Protein AF-A0A6G3XEL7-F1 (afdb_monomer_lite)

Sequence (125 aa):
ENADLAEREAAEEEPTAVPTPGPELVRDAFATLQATLYDTCTPGAGDCAYFLGRVTRELTELDESMRADGKGPGHFKKPLADMKVLFDKLGDDRSEAHLEKYFSEIVGTRDGINTWMQDHPDDYR

Organism: NCBI:txid2706086

Radius of gyration: 21.53 Å; chains: 1; bounding box: 33×24×85 Å

Secondary structure (DSSP, 8-state):
------SSS--------PPPP-HHHHHHHHHHHHTTTT----TTSTTHHHHHHHHHHHHHHHHHHHHHSTT-TTTSHHHHHHHHHHHHHHTT---HHHHHHTHHHHHHHHHHHHHHHHH-GGGT-

Foldseek 3Di:
DDDDPPVPDDPPPPPPPPPQQALQQLVVLLVQLVVLLPPADDQPDPCHLVSLLSLLVSLVSNLVSCCRHPVHVVLVVPLNVLNVVVCVQQPPDSDSVSSSVCRCSSSVSSVVVNVVCVVPVVSRD

Structure (mmCIF, N/CA/C/O backbone):
data_AF-A0A6G3XEL7-F1
#
_entry.id   AF-A0A6G3XEL7-F1
#
loop_
_atom_site.group_PDB
_atom_site.id
_atom_site.type_symbol
_atom_site.label_atom_id
_atom_site.label_alt_id
_atom_site.label_comp_id
_atom_site.label_asym_id
_a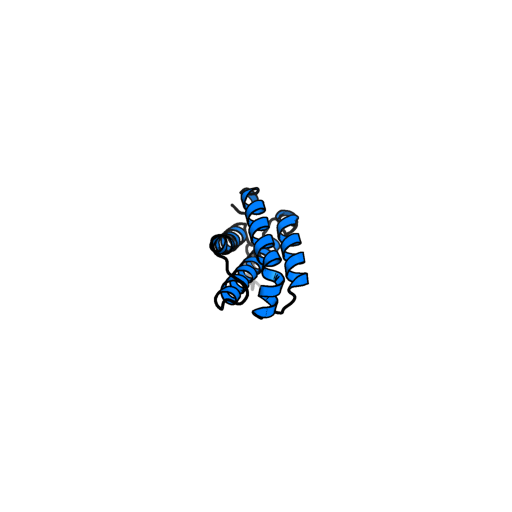tom_site.label_entity_id
_atom_site.label_seq_id
_atom_site.pdbx_PDB_ins_code
_atom_site.Cartn_x
_atom_site.Cartn_y
_atom_site.Cartn_z
_atom_site.occupancy
_atom_site.B_iso_or_equiv
_atom_site.auth_seq_id
_atom_site.auth_comp_id
_atom_site.auth_asym_id
_atom_site.auth_atom_id
_atom_site.pdbx_PDB_model_num
ATOM 1 N N . GLU A 1 1 ? -3.659 -5.102 -70.520 1.00 40.91 1 GLU A N 1
ATOM 2 C CA . GLU A 1 1 ? -2.588 -5.172 -69.513 1.00 40.91 1 GLU A CA 1
ATOM 3 C C . GLU A 1 1 ? -3.182 -4.889 -68.149 1.00 40.91 1 GLU A C 1
ATOM 5 O O . GLU A 1 1 ? -3.828 -3.865 -67.976 1.00 40.91 1 GLU A O 1
ATOM 10 N N . ASN A 1 2 ? -3.055 -5.864 -67.251 1.00 49.75 2 ASN A N 1
ATOM 11 C CA . ASN A 1 2 ? -3.266 -5.713 -65.816 1.00 49.75 2 ASN A CA 1
ATOM 12 C C . ASN A 1 2 ? -1.944 -5.200 -65.233 1.00 49.75 2 ASN A C 1
ATOM 14 O O . ASN A 1 2 ? -1.008 -5.985 -65.112 1.00 49.75 2 ASN A O 1
ATOM 18 N N . ALA A 1 3 ? -1.869 -3.902 -64.967 1.00 40.75 3 ALA A N 1
ATOM 19 C CA . ALA A 1 3 ? -0.784 -3.188 -64.291 1.00 40.75 3 ALA A CA 1
ATOM 20 C C . ALA A 1 3 ? -1.342 -1.770 -64.062 1.00 40.75 3 ALA A C 1
ATOM 22 O O . ALA A 1 3 ? -1.772 -1.135 -65.016 1.00 40.75 3 ALA A O 1
ATOM 23 N N . ASP A 1 4 ? -1.529 -1.216 -62.877 1.00 40.81 4 ASP A N 1
ATOM 24 C CA . ASP A 1 4 ? -0.970 -1.530 -61.580 1.00 40.81 4 ASP A CA 1
ATOM 25 C C . ASP A 1 4 ? -1.987 -1.071 -60.531 1.00 40.81 4 ASP A C 1
ATOM 27 O O . ASP A 1 4 ? -2.141 0.111 -60.231 1.00 40.81 4 ASP A O 1
ATOM 31 N N . LEU A 1 5 ? -2.688 -2.037 -59.944 1.00 45.31 5 LEU A N 1
ATOM 32 C CA . LEU A 1 5 ? -3.284 -1.928 -58.612 1.00 45.31 5 LEU A CA 1
ATOM 33 C C . LEU A 1 5 ? -2.152 -1.973 -57.561 1.00 45.31 5 LEU A C 1
ATOM 35 O O . LEU A 1 5 ? -2.213 -2.756 -56.624 1.00 45.31 5 LEU A O 1
ATOM 39 N N . ALA A 1 6 ? -1.100 -1.171 -57.748 1.00 45.69 6 ALA A N 1
ATOM 40 C CA . ALA A 1 6 ? 0.112 -1.171 -56.924 1.00 45.69 6 ALA A CA 1
ATOM 41 C C . ALA A 1 6 ? 0.331 0.160 -56.181 1.00 45.69 6 ALA A C 1
ATOM 43 O O . ALA A 1 6 ? 1.407 0.410 -55.658 1.00 45.69 6 ALA A O 1
ATOM 44 N N . GLU A 1 7 ? -0.697 1.007 -56.091 1.00 43.03 7 GLU A N 1
ATOM 45 C CA . GLU A 1 7 ? -0.743 2.152 -55.158 1.00 43.03 7 GLU A CA 1
ATOM 46 C C . GLU A 1 7 ? -1.719 1.897 -53.997 1.00 43.03 7 GLU A C 1
ATOM 48 O O . GLU A 1 7 ? -2.246 2.818 -53.375 1.00 43.03 7 GLU A O 1
ATOM 53 N N . ARG A 1 8 ? -2.014 0.623 -53.721 1.00 49.28 8 ARG A N 1
ATOM 54 C CA . ARG A 1 8 ? -2.930 0.196 -52.657 1.00 49.28 8 ARG A CA 1
ATOM 55 C C . ARG A 1 8 ? -2.313 -0.866 -51.763 1.00 49.28 8 ARG A C 1
ATOM 57 O O . ARG A 1 8 ? -2.994 -1.817 -51.429 1.00 49.28 8 ARG A O 1
ATOM 64 N N . GLU A 1 9 ? -1.046 -0.735 -51.406 1.00 49.12 9 GLU A N 1
ATOM 65 C CA . GLU A 1 9 ? -0.428 -1.544 -50.354 1.00 49.12 9 GLU A CA 1
ATOM 66 C C . GLU A 1 9 ? 0.909 -0.898 -49.970 1.00 49.12 9 GLU A C 1
ATOM 68 O O . GLU A 1 9 ? 1.598 -0.365 -50.833 1.00 49.12 9 GLU A O 1
ATOM 73 N N . ALA A 1 10 ? 1.254 -0.930 -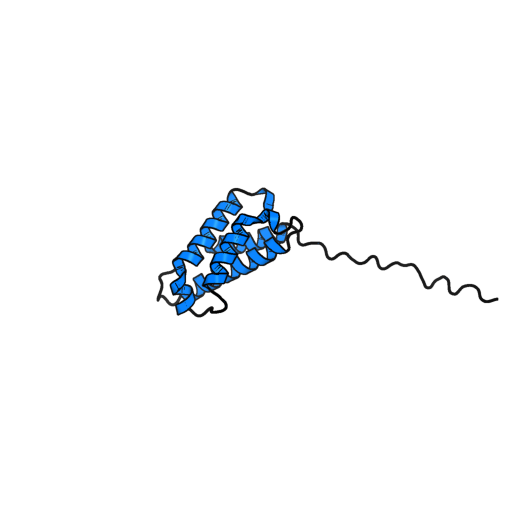48.682 1.00 46.00 10 ALA A N 1
ATOM 74 C CA . ALA A 1 10 ? 2.451 -0.338 -48.068 1.00 46.00 10 ALA A CA 1
ATOM 75 C C . ALA A 1 10 ? 2.409 1.171 -47.733 1.00 46.00 10 ALA A C 1
ATOM 77 O O . ALA A 1 10 ? 3.348 1.920 -47.985 1.00 46.00 10 ALA A O 1
ATOM 78 N N . ALA A 1 11 ? 1.369 1.605 -47.023 1.00 44.09 11 ALA A N 1
ATOM 79 C CA . ALA A 1 11 ? 1.666 2.273 -45.758 1.00 44.09 11 ALA A CA 1
ATOM 80 C C . ALA A 1 11 ? 1.403 1.221 -44.683 1.00 44.09 11 ALA A C 1
ATOM 82 O O . ALA A 1 11 ? 0.256 0.990 -44.309 1.00 44.09 11 ALA A O 1
ATOM 83 N N . GLU A 1 12 ? 2.454 0.491 -44.306 1.00 46.19 12 GLU A N 1
ATOM 84 C CA . GLU A 1 12 ? 2.460 -0.313 -43.089 1.00 46.19 12 GLU A CA 1
ATOM 85 C C . GLU A 1 12 ? 1.965 0.586 -41.955 1.00 46.19 12 GLU A C 1
ATOM 87 O O . GLU A 1 12 ? 2.631 1.544 -41.560 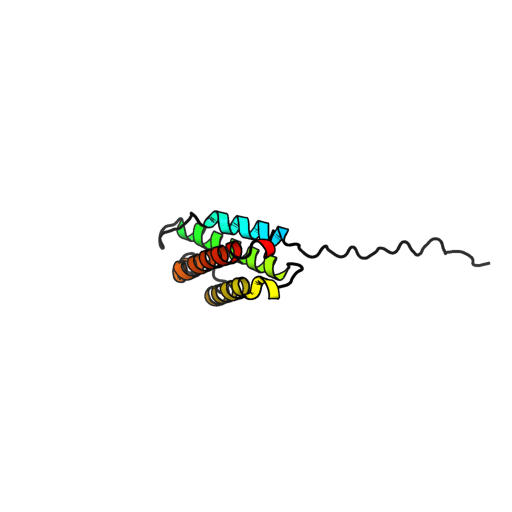1.00 46.19 12 GLU A O 1
ATOM 92 N N . GLU A 1 13 ? 0.760 0.303 -41.461 1.00 48.66 13 GLU A N 1
ATOM 93 C CA . GLU A 1 13 ? 0.423 0.594 -40.079 1.00 48.66 13 GLU A CA 1
ATOM 94 C C . GLU A 1 13 ? 1.465 -0.154 -39.249 1.00 48.66 13 GLU A C 1
ATOM 96 O O . GLU A 1 13 ? 1.321 -1.345 -38.967 1.00 48.66 13 GLU A O 1
ATOM 101 N N . GLU A 1 14 ? 2.564 0.525 -38.912 1.00 50.38 14 GLU A N 1
ATOM 102 C CA . GLU A 1 14 ? 3.389 0.083 -37.802 1.00 50.38 14 GLU A CA 1
ATOM 103 C C . GLU A 1 14 ? 2.426 -0.134 -36.635 1.00 50.38 14 GLU A C 1
ATOM 105 O O . GLU A 1 14 ? 1.645 0.777 -36.323 1.00 50.38 14 GLU A O 1
ATOM 110 N N . PRO A 1 15 ? 2.413 -1.321 -36.003 1.00 48.94 15 PRO A N 1
ATOM 111 C CA . PRO A 1 15 ? 1.622 -1.481 -34.808 1.00 48.94 15 PRO A CA 1
ATOM 112 C C . PRO A 1 15 ? 2.180 -0.441 -33.851 1.00 48.94 15 PRO A C 1
ATOM 114 O O . PRO A 1 15 ? 3.350 -0.512 -33.475 1.00 48.94 15 PRO A O 1
ATOM 117 N N . THR A 1 16 ? 1.374 0.563 -33.503 1.00 47.91 16 THR A N 1
ATOM 118 C CA . THR A 1 16 ? 1.706 1.480 -32.423 1.00 47.91 16 THR A CA 1
ATOM 119 C C . THR A 1 16 ? 1.864 0.596 -31.200 1.00 47.91 16 THR A C 1
ATOM 121 O O . THR A 1 16 ? 0.869 0.192 -30.593 1.00 47.91 16 THR A O 1
ATOM 124 N N . ALA A 1 17 ? 3.100 0.191 -30.908 1.00 56.00 17 ALA A N 1
ATOM 125 C CA . ALA A 1 17 ? 3.428 -0.532 -29.704 1.00 56.00 17 ALA A CA 1
ATOM 126 C C . ALA A 1 17 ? 2.888 0.342 -28.581 1.00 56.00 17 ALA A C 1
ATOM 128 O O . ALA A 1 17 ? 3.308 1.492 -28.435 1.00 56.00 17 ALA A O 1
ATOM 129 N N . VAL A 1 18 ? 1.874 -0.163 -27.875 1.00 59.31 18 VAL A N 1
ATOM 130 C CA . VAL A 1 18 ? 1.334 0.524 -26.707 1.00 59.31 18 VAL A CA 1
ATOM 131 C C . VAL A 1 18 ? 2.550 0.807 -25.832 1.00 59.31 18 VAL A C 1
ATOM 133 O O . VAL A 1 18 ? 3.267 -0.151 -25.522 1.00 59.31 18 VAL A O 1
ATOM 136 N N . PRO A 1 19 ? 2.870 2.078 -25.528 1.00 61.28 19 PRO A N 1
ATOM 137 C CA . PRO A 1 19 ? 4.055 2.374 -24.747 1.00 61.28 19 PRO A CA 1
ATOM 138 C C . PRO A 1 19 ? 3.933 1.593 -23.445 1.00 61.28 19 PRO A C 1
ATOM 140 O O . PRO A 1 19 ? 2.931 1.720 -22.737 1.00 61.28 19 PRO A O 1
ATOM 143 N N . THR A 1 20 ? 4.909 0.726 -23.175 1.00 61.91 20 THR A N 1
ATOM 144 C CA . THR A 1 20 ? 4.937 -0.015 -21.919 1.00 61.91 20 THR A CA 1
ATOM 145 C C . THR A 1 20 ? 4.901 1.008 -20.791 1.00 61.91 20 THR A C 1
ATOM 147 O O . THR A 1 20 ? 5.662 1.981 -20.862 1.00 61.91 20 THR A O 1
ATOM 150 N N . PRO A 1 21 ? 4.025 0.839 -19.787 1.00 74.00 21 PRO A N 1
ATOM 151 C CA . PRO A 1 21 ? 3.974 1.738 -18.651 1.00 74.00 21 PRO A CA 1
ATOM 152 C C . PRO A 1 21 ? 5.372 1.994 -18.094 1.00 74.00 21 PRO A C 1
ATOM 154 O O . PRO A 1 21 ? 6.120 1.064 -17.790 1.00 74.00 21 PRO A O 1
ATOM 157 N N . GLY A 1 22 ? 5.749 3.269 -18.062 1.00 77.38 22 GLY A N 1
ATOM 158 C CA . GLY A 1 22 ? 7.024 3.702 -17.513 1.00 77.38 22 GLY A CA 1
ATOM 159 C C . GLY A 1 22 ? 6.955 3.907 -15.996 1.00 77.38 22 GLY A C 1
ATOM 160 O O . GLY A 1 22 ? 5.862 3.870 -15.418 1.00 77.38 22 GLY A O 1
ATOM 161 N N . PRO A 1 23 ? 8.099 4.247 -15.374 1.00 88.69 23 PRO A N 1
ATOM 162 C CA . PRO A 1 23 ? 8.204 4.479 -13.930 1.00 88.69 23 PRO A CA 1
ATOM 163 C C . PRO A 1 23 ? 7.268 5.586 -13.420 1.00 88.69 23 PRO A C 1
ATOM 165 O O . PRO A 1 23 ? 6.901 5.593 -12.250 1.00 88.69 23 PRO A O 1
ATOM 168 N N . GLU A 1 24 ? 6.822 6.482 -14.304 1.00 91.88 24 GLU A N 1
ATOM 169 C CA . GLU A 1 24 ? 5.854 7.551 -14.035 1.00 91.88 24 GLU A CA 1
ATOM 170 C C . GLU A 1 24 ? 4.556 7.038 -13.384 1.00 91.88 24 GLU A C 1
ATOM 172 O O . GLU A 1 24 ? 4.072 7.655 -12.440 1.00 91.88 24 GLU A O 1
ATOM 177 N N . LEU A 1 25 ? 4.011 5.892 -13.821 1.00 94.06 25 LEU A N 1
ATOM 178 C CA . LEU A 1 25 ? 2.788 5.356 -13.205 1.00 94.06 25 LEU A CA 1
ATOM 179 C C . LEU A 1 25 ? 3.045 4.832 -11.792 1.00 94.06 25 LEU A C 1
ATOM 181 O O . LEU A 1 25 ? 2.225 5.045 -10.902 1.00 94.06 25 LEU A O 1
ATOM 185 N N . VAL A 1 26 ? 4.192 4.182 -11.578 1.00 96.25 26 VAL A N 1
ATOM 186 C CA . VAL A 1 26 ? 4.607 3.730 -10.244 1.00 96.25 26 VAL A CA 1
ATOM 187 C C . VAL A 1 26 ? 4.830 4.935 -9.335 1.00 96.25 26 VAL A C 1
ATOM 189 O O . VAL A 1 26 ? 4.404 4.923 -8.184 1.00 96.25 26 VAL A O 1
ATOM 192 N N . ARG A 1 27 ? 5.450 6.003 -9.851 1.00 96.81 27 ARG A N 1
ATOM 193 C CA . ARG A 1 27 ? 5.653 7.260 -9.127 1.00 96.81 27 ARG A CA 1
ATOM 194 C C . ARG A 1 27 ? 4.337 7.884 -8.694 1.00 96.81 27 ARG A C 1
ATOM 196 O O . ARG A 1 27 ? 4.213 8.281 -7.538 1.00 96.81 27 ARG A O 1
ATOM 203 N N . ASP A 1 28 ? 3.384 7.987 -9.610 1.00 97.56 28 ASP A N 1
ATOM 204 C CA . ASP A 1 28 ? 2.115 8.657 -9.356 1.00 97.56 28 ASP A CA 1
ATOM 205 C C . ASP A 1 28 ? 1.258 7.841 -8.372 1.00 97.56 28 ASP A C 1
ATOM 207 O O . ASP A 1 28 ? 0.767 8.404 -7.392 1.00 97.56 28 ASP A O 1
ATOM 211 N N . ALA A 1 29 ? 1.180 6.513 -8.537 1.00 98.06 29 ALA A N 1
ATOM 212 C CA . ALA A 1 29 ? 0.520 5.618 -7.578 1.00 98.06 29 ALA A CA 1
ATOM 213 C C . ALA A 1 29 ? 1.218 5.619 -6.206 1.00 98.06 29 ALA A C 1
ATOM 215 O O . ALA A 1 29 ? 0.585 5.575 -5.150 1.00 98.06 29 ALA A O 1
ATOM 216 N N . PHE A 1 30 ? 2.549 5.717 -6.187 1.00 98.06 30 PHE A N 1
ATOM 217 C CA . PHE A 1 30 ? 3.272 5.847 -4.932 1.00 98.06 30 PHE A CA 1
ATOM 218 C C . PHE A 1 30 ? 2.958 7.183 -4.249 1.00 98.06 30 PHE A C 1
ATOM 220 O O . PHE A 1 30 ? 2.722 7.207 -3.042 1.00 98.06 30 PHE A O 1
ATOM 227 N N . ALA A 1 31 ? 2.878 8.287 -4.994 1.00 98.06 31 ALA A N 1
ATOM 228 C CA . ALA A 1 31 ? 2.547 9.598 -4.442 1.00 98.06 31 ALA A CA 1
ATOM 229 C C . ALA A 1 31 ? 1.158 9.625 -3.776 1.00 98.06 31 ALA A C 1
ATOM 231 O O . ALA A 1 31 ? 0.997 10.233 -2.712 1.00 98.06 31 ALA A O 1
ATOM 232 N N . THR A 1 32 ? 0.159 8.942 -4.344 1.00 98.06 32 THR A N 1
ATOM 233 C CA . THR A 1 32 ? -1.176 8.853 -3.732 1.00 98.06 32 THR A CA 1
ATOM 234 C C . THR A 1 32 ? -1.178 7.984 -2.473 1.00 98.06 32 THR A C 1
ATOM 236 O O . THR A 1 32 ? -1.806 8.371 -1.482 1.00 98.06 32 THR A O 1
ATOM 239 N N . LEU A 1 33 ? -0.397 6.893 -2.436 1.00 98.50 33 LEU A N 1
ATOM 240 C CA . LEU A 1 33 ? -0.154 6.123 -1.209 1.00 98.50 33 LEU A CA 1
ATOM 241 C C . LEU A 1 33 ? 0.499 6.997 -0.129 1.00 98.50 33 LEU A C 1
ATOM 243 O O . LEU A 1 33 ? 0.059 6.996 1.025 1.00 98.50 33 LEU A O 1
ATOM 247 N N . GLN A 1 34 ? 1.509 7.792 -0.495 1.00 98.12 34 GLN A N 1
ATOM 248 C CA . GLN A 1 34 ? 2.193 8.696 0.433 1.00 98.12 34 GLN A CA 1
ATOM 249 C C . GLN A 1 34 ? 1.257 9.752 1.028 1.00 98.12 34 GLN A C 1
ATOM 251 O O . GLN A 1 34 ? 1.396 10.108 2.200 1.00 98.12 34 GLN A O 1
ATOM 256 N N . ALA A 1 35 ? 0.251 10.192 0.270 1.00 98.12 35 ALA A N 1
ATOM 257 C CA . ALA A 1 35 ? -0.775 11.118 0.741 1.00 98.12 35 ALA A CA 1
ATOM 258 C C . ALA A 1 35 ? -1.681 10.544 1.849 1.00 98.12 35 ALA A C 1
ATOM 260 O O . ALA A 1 35 ? -2.577 11.247 2.314 1.00 98.12 35 ALA A O 1
ATOM 261 N N . THR A 1 36 ? -1.475 9.288 2.261 1.00 97.69 36 THR A N 1
ATOM 262 C CA . THR A 1 36 ? -2.156 8.661 3.403 1.00 97.69 36 THR A CA 1
ATOM 263 C C . THR A 1 36 ? -1.257 8.494 4.634 1.00 97.69 36 THR A C 1
ATOM 265 O O . THR A 1 36 ? -1.760 8.130 5.689 1.00 97.69 36 THR A O 1
ATOM 268 N N . LEU A 1 37 ? 0.061 8.738 4.546 1.00 95.44 37 LEU A N 1
ATOM 269 C CA . LEU A 1 37 ? 1.025 8.385 5.608 1.00 95.44 37 LEU A CA 1
ATOM 270 C C . LEU A 1 37 ? 0.828 9.152 6.917 1.00 95.44 37 LEU A C 1
ATOM 272 O O . LEU A 1 37 ? 1.114 8.622 7.988 1.00 95.44 37 LEU A O 1
ATOM 276 N N . TYR A 1 38 ? 0.350 10.392 6.830 1.00 92.06 38 TYR A N 1
ATOM 277 C CA . TYR A 1 38 ? 0.065 11.224 8.002 1.00 92.06 38 TYR A CA 1
ATOM 278 C C . TYR A 1 38 ? -1.347 11.015 8.554 1.00 92.06 38 TYR A C 1
ATOM 280 O O . TYR A 1 38 ? -1.671 11.555 9.612 1.00 92.06 38 TYR A O 1
ATOM 288 N N . ASP A 1 39 ? -2.155 10.211 7.865 1.00 92.62 39 ASP A N 1
ATOM 289 C CA . ASP A 1 39 ? -3.490 9.838 8.296 1.00 92.62 39 ASP A CA 1
ATOM 290 C C . ASP A 1 39 ? -3.439 8.510 9.072 1.00 92.62 39 ASP A C 1
ATOM 292 O O . ASP A 1 39 ? -2.617 7.617 8.820 1.00 92.62 39 ASP A O 1
ATOM 296 N N . THR A 1 40 ? -4.353 8.385 10.030 1.00 92.94 40 THR A N 1
ATOM 297 C CA . THR A 1 40 ? -4.644 7.162 10.784 1.00 92.94 40 THR A CA 1
ATOM 298 C C . THR A 1 40 ? -6.087 7.218 11.280 1.00 92.94 40 THR A C 1
ATOM 300 O O . THR A 1 40 ? -6.753 8.244 11.146 1.00 92.94 40 THR A O 1
ATOM 303 N N . CYS A 1 41 ? -6.570 6.139 11.884 1.00 94.12 41 CYS A N 1
ATOM 304 C CA . CYS A 1 41 ? -7.879 6.093 12.521 1.00 94.12 41 CYS A CA 1
ATOM 305 C C . CYS A 1 41 ? -7.868 5.199 13.761 1.00 94.12 41 CYS A C 1
ATOM 307 O O . CYS A 1 41 ? -6.924 4.445 14.000 1.00 94.12 41 CYS A O 1
ATOM 309 N N . THR A 1 42 ? -8.934 5.290 14.558 1.00 92.00 42 THR A N 1
ATOM 310 C CA . THR A 1 42 ? -9.202 4.347 15.652 1.00 92.00 42 THR A CA 1
ATOM 311 C C . THR A 1 42 ? -10.279 3.363 15.194 1.00 92.00 42 THR A C 1
ATOM 313 O O . THR A 1 42 ? -11.352 3.831 14.817 1.00 92.00 42 THR A O 1
ATOM 316 N N . PRO A 1 43 ? -10.050 2.036 15.236 1.00 89.19 43 PRO A N 1
ATOM 317 C CA . PRO A 1 43 ? -11.087 1.056 14.912 1.00 89.19 43 PRO A CA 1
ATOM 318 C C . PRO A 1 43 ? -12.383 1.280 15.706 1.00 89.19 43 PRO A C 1
ATOM 320 O O . PRO A 1 43 ? -12.341 1.551 16.910 1.00 89.19 43 PRO A O 1
ATOM 323 N N . GLY A 1 44 ? -13.525 1.172 15.033 1.00 86.25 44 GLY A N 1
ATOM 324 C CA . GLY A 1 44 ? -14.858 1.481 15.545 1.00 86.25 44 GLY A CA 1
ATOM 325 C C . GLY A 1 44 ? -15.257 2.956 15.424 1.00 86.25 44 GLY A C 1
ATOM 326 O O . GLY A 1 44 ? -16.377 3.312 15.800 1.00 86.25 44 GLY A O 1
ATOM 327 N N . ALA A 1 45 ? -14.372 3.828 14.929 1.00 87.88 45 ALA A N 1
ATOM 328 C CA . ALA A 1 45 ? -14.715 5.196 14.556 1.00 87.88 45 ALA A CA 1
ATOM 329 C C . ALA A 1 45 ? -15.146 5.250 13.082 1.00 87.88 45 ALA A C 1
ATOM 331 O O . ALA A 1 45 ? -14.515 4.649 12.218 1.00 87.88 45 ALA A O 1
ATOM 332 N N . GLY A 1 46 ? -16.203 6.007 12.773 1.00 79.06 46 GLY A N 1
ATOM 333 C CA . GLY A 1 46 ? -16.793 6.017 11.425 1.00 79.06 46 GLY A CA 1
ATOM 334 C C . GLY A 1 46 ? -15.886 6.559 10.308 1.00 79.06 46 GLY A C 1
ATOM 335 O O . GLY A 1 46 ? -16.167 6.347 9.133 1.00 79.06 46 GLY A O 1
ATOM 336 N N . ASP A 1 47 ? -14.795 7.249 10.642 1.00 88.56 47 ASP A N 1
ATOM 337 C CA . ASP A 1 47 ? -13.762 7.683 9.694 1.00 88.56 47 ASP A CA 1
ATOM 338 C C . ASP A 1 47 ? -12.748 6.574 9.361 1.00 88.56 47 ASP A C 1
ATOM 340 O O . ASP A 1 47 ? -12.028 6.665 8.361 1.00 88.56 47 ASP A O 1
ATOM 344 N N . CYS A 1 48 ? -12.717 5.496 10.148 1.00 91.69 48 CYS A N 1
ATOM 345 C CA . CYS A 1 48 ? -11.726 4.439 10.015 1.00 91.69 48 CYS A CA 1
ATOM 346 C C . CYS A 1 48 ? -11.954 3.570 8.780 1.00 91.69 48 CYS A C 1
ATOM 348 O O . CYS A 1 48 ? -11.005 3.269 8.052 1.00 91.69 48 CYS A O 1
ATOM 350 N N . ALA A 1 49 ? -13.218 3.278 8.460 1.00 87.69 49 ALA A N 1
ATOM 351 C CA . ALA A 1 49 ? -13.596 2.614 7.215 1.00 87.69 49 ALA A CA 1
ATOM 352 C C . ALA A 1 49 ? -13.081 3.369 5.979 1.00 87.69 49 ALA A C 1
ATOM 354 O O . ALA A 1 49 ? -12.524 2.767 5.059 1.00 87.69 49 ALA A O 1
ATOM 355 N N . TYR A 1 50 ? -13.238 4.698 5.970 1.00 91.50 50 TYR A N 1
ATOM 356 C CA . TYR A 1 50 ? -12.797 5.543 4.861 1.00 91.50 50 TYR A CA 1
ATOM 357 C C . TYR A 1 50 ? -11.275 5.519 4.712 1.00 91.50 50 TYR A C 1
ATOM 359 O O . TYR A 1 50 ? -10.765 5.291 3.614 1.00 91.50 50 TYR A O 1
ATOM 367 N N . PHE A 1 51 ? -10.547 5.709 5.814 1.00 96.94 51 PHE A N 1
ATOM 368 C CA . PHE A 1 51 ? -9.088 5.676 5.804 1.00 96.94 51 PHE A CA 1
ATOM 369 C C . PHE A 1 51 ? -8.548 4.317 5.330 1.00 96.94 51 PHE A C 1
ATOM 371 O O . PHE A 1 51 ? -7.747 4.270 4.396 1.00 96.94 51 PHE A O 1
ATOM 378 N N . LEU A 1 52 ? -9.014 3.207 5.910 1.00 97.75 52 LEU A N 1
ATOM 379 C CA . LEU A 1 52 ? -8.536 1.865 5.557 1.00 97.75 52 LEU A CA 1
ATOM 380 C C . LEU A 1 52 ? -8.913 1.462 4.130 1.00 97.75 52 LEU A C 1
ATOM 382 O O . LEU A 1 52 ? -8.115 0.831 3.431 1.00 97.75 52 LEU A O 1
ATOM 386 N N . GLY A 1 53 ? -10.104 1.857 3.674 1.00 96.00 53 GLY A N 1
ATOM 387 C CA . GLY A 1 53 ? -10.525 1.677 2.289 1.00 96.00 53 GLY A CA 1
ATOM 388 C C . GLY A 1 53 ? -9.629 2.447 1.320 1.00 96.00 53 GLY A C 1
ATOM 389 O O . GLY A 1 53 ? -9.192 1.888 0.314 1.00 96.00 53 GLY A O 1
ATOM 390 N N . ARG A 1 54 ? -9.282 3.699 1.654 1.00 97.56 54 ARG A N 1
ATOM 391 C CA . ARG A 1 54 ? -8.352 4.512 0.862 1.00 97.56 54 ARG A CA 1
ATOM 392 C C . ARG A 1 54 ? -6.972 3.865 0.790 1.00 97.56 54 ARG A C 1
ATOM 394 O O . ARG A 1 54 ? -6.505 3.634 -0.315 1.00 97.56 54 ARG A O 1
ATOM 401 N N . VAL A 1 55 ? -6.356 3.508 1.922 1.00 98.44 55 VAL A N 1
ATOM 402 C CA . VAL A 1 55 ? -5.021 2.872 1.938 1.00 98.44 55 VAL A CA 1
ATOM 403 C C . VAL A 1 55 ? -5.008 1.590 1.105 1.00 98.44 55 VAL A C 1
ATOM 405 O O . VAL A 1 55 ? -4.101 1.388 0.304 1.00 98.44 55 VAL A O 1
ATOM 408 N N . THR A 1 56 ? -6.031 0.745 1.249 1.00 98.00 56 THR A N 1
ATOM 409 C CA . THR A 1 56 ? -6.122 -0.511 0.492 1.00 98.00 56 THR A CA 1
ATOM 410 C C . THR A 1 56 ? -6.231 -0.258 -1.014 1.00 98.00 56 THR A C 1
ATOM 412 O O . THR A 1 56 ? -5.588 -0.960 -1.786 1.00 98.00 56 THR A O 1
ATOM 415 N N . ARG A 1 57 ? -6.992 0.761 -1.440 1.00 98.12 57 ARG A N 1
ATOM 416 C CA . ARG A 1 57 ? -7.080 1.165 -2.851 1.00 98.12 57 ARG A CA 1
ATOM 417 C C . ARG A 1 57 ? -5.737 1.652 -3.395 1.00 98.12 57 ARG A C 1
ATOM 419 O O . ARG A 1 57 ? -5.330 1.186 -4.451 1.00 98.12 57 ARG A O 1
ATOM 426 N N . GLU A 1 58 ? -5.043 2.536 -2.676 1.00 98.69 58 GLU A N 1
ATOM 427 C CA . GLU A 1 58 ? -3.733 3.037 -3.125 1.00 98.69 58 GLU A CA 1
ATOM 428 C C . GLU A 1 58 ? -2.696 1.904 -3.227 1.00 98.69 58 GLU A C 1
ATOM 430 O O . GLU A 1 58 ? -1.886 1.879 -4.148 1.00 98.69 58 GLU A O 1
ATOM 435 N N . LEU A 1 59 ? -2.735 0.931 -2.307 1.00 98.75 59 LEU A N 1
ATOM 436 C CA . LEU A 1 59 ? -1.892 -0.265 -2.390 1.00 98.75 59 LEU A CA 1
ATOM 437 C C . LEU A 1 59 ? -2.223 -1.109 -3.629 1.00 98.75 59 LEU A C 1
ATOM 439 O O . LEU A 1 59 ? -1.309 -1.615 -4.271 1.00 98.75 59 LEU A O 1
ATOM 443 N N . THR A 1 60 ? -3.500 -1.253 -3.991 1.00 98.50 60 THR A N 1
ATOM 444 C CA . THR A 1 60 ? -3.890 -1.959 -5.222 1.00 98.50 60 THR A CA 1
ATOM 445 C C . THR A 1 60 ? -3.360 -1.244 -6.465 1.00 98.50 60 THR A C 1
ATOM 447 O O . THR A 1 60 ? -2.734 -1.880 -7.308 1.00 98.50 60 THR A O 1
ATOM 450 N N . GLU A 1 61 ? -3.547 0.075 -6.562 1.00 98.25 61 GLU A N 1
ATOM 451 C CA . GLU A 1 61 ? -3.066 0.879 -7.699 1.00 98.25 61 GLU A CA 1
ATOM 452 C C . GLU A 1 61 ? -1.526 0.828 -7.814 1.00 98.25 61 GLU A C 1
ATOM 454 O O . GLU A 1 61 ? -0.960 0.756 -8.912 1.00 98.25 61 GLU A O 1
ATOM 459 N N . LEU A 1 62 ? -0.823 0.780 -6.677 1.00 98.50 62 LEU A N 1
ATOM 460 C CA . LEU A 1 62 ? 0.625 0.597 -6.650 1.00 98.50 62 LEU A CA 1
ATOM 461 C C . LEU A 1 62 ? 1.058 -0.814 -7.089 1.00 98.50 62 LEU A C 1
ATOM 463 O O . LEU A 1 62 ? 1.998 -0.939 -7.870 1.00 98.50 62 LEU A O 1
ATOM 467 N N . ASP A 1 63 ? 0.386 -1.877 -6.633 1.00 98.44 63 ASP A N 1
ATOM 468 C CA . ASP A 1 63 ? 0.664 -3.255 -7.075 1.00 98.44 63 ASP A CA 1
ATOM 469 C C . ASP A 1 63 ? 0.487 -3.404 -8.593 1.00 98.44 63 ASP A C 1
ATOM 471 O O . ASP A 1 63 ? 1.364 -3.942 -9.275 1.00 98.44 63 ASP A O 1
ATOM 475 N N . GLU A 1 64 ? -0.609 -2.868 -9.132 1.00 97.25 64 GLU A N 1
ATOM 476 C CA . GLU A 1 64 ? -0.914 -2.906 -10.562 1.00 97.25 64 GLU A CA 1
ATOM 477 C C . GLU A 1 64 ? 0.132 -2.148 -11.389 1.00 97.25 64 GLU A C 1
ATOM 479 O O . GLU A 1 64 ? 0.665 -2.698 -12.359 1.00 97.25 64 GLU A O 1
ATOM 484 N N . SER A 1 65 ? 0.488 -0.924 -10.984 1.00 96.81 65 SER A N 1
ATOM 485 C CA . SER A 1 65 ? 1.509 -0.129 -11.681 1.00 96.81 65 SER A CA 1
ATOM 486 C C . SER A 1 65 ? 2.888 -0.795 -11.649 1.00 96.81 65 SER A C 1
ATOM 488 O O . SER A 1 65 ? 3.542 -0.888 -12.687 1.00 96.81 65 SER A O 1
ATOM 490 N N . MET A 1 66 ? 3.310 -1.348 -10.507 1.00 96.44 66 MET A N 1
ATOM 491 C CA . MET A 1 66 ? 4.586 -2.064 -10.372 1.00 96.44 66 MET A CA 1
ATOM 492 C C . MET A 1 66 ? 4.664 -3.327 -11.239 1.00 96.44 66 MET A C 1
ATOM 494 O O . MET A 1 66 ? 5.735 -3.680 -11.735 1.00 96.44 66 MET A O 1
ATOM 4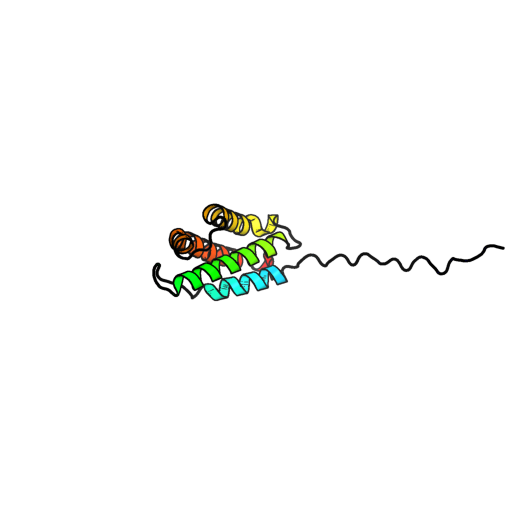98 N N . ARG A 1 67 ? 3.550 -4.046 -11.420 1.00 95.69 67 ARG A N 1
ATOM 499 C CA . ARG A 1 67 ? 3.502 -5.222 -12.309 1.00 95.69 67 ARG A CA 1
ATOM 500 C C . ARG A 1 67 ? 3.540 -4.839 -13.781 1.00 95.69 67 ARG A C 1
ATOM 502 O O . ARG A 1 67 ? 4.071 -5.613 -14.577 1.00 95.69 67 ARG A O 1
ATOM 509 N N . ALA A 1 68 ? 2.944 -3.700 -14.122 1.00 94.19 68 ALA A N 1
ATOM 510 C CA . ALA A 1 68 ? 2.842 -3.204 -15.487 1.00 94.19 68 ALA A CA 1
ATOM 511 C C . ALA A 1 68 ? 4.086 -2.426 -15.951 1.00 94.19 68 ALA A C 1
ATOM 513 O O . ALA A 1 68 ? 4.253 -2.229 -17.154 1.00 94.19 68 ALA A O 1
ATOM 514 N N . ASP A 1 69 ? 4.946 -2.001 -15.021 1.00 93.81 69 ASP A N 1
ATOM 515 C CA . ASP A 1 69 ? 6.183 -1.280 -15.312 1.00 93.81 69 ASP A CA 1
ATOM 516 C C . ASP A 1 69 ? 7.104 -2.049 -16.275 1.00 93.81 69 ASP A C 1
ATOM 518 O O . ASP A 1 69 ? 7.269 -3.271 -16.186 1.00 93.81 69 ASP A O 1
ATOM 522 N N . GLY A 1 70 ? 7.758 -1.320 -17.181 1.00 90.00 70 GLY A N 1
ATOM 523 C CA . GLY A 1 70 ? 8.634 -1.891 -18.205 1.00 90.00 70 GLY A CA 1
ATOM 524 C C . GLY A 1 70 ? 9.867 -2.644 -17.691 1.00 90.00 70 GLY A C 1
ATOM 525 O O . GLY A 1 70 ? 10.405 -3.478 -18.421 1.00 90.00 70 GLY A O 1
ATOM 526 N N . LYS A 1 71 ? 10.312 -2.416 -16.447 1.00 87.88 71 LYS A N 1
ATOM 527 C CA . LYS A 1 71 ? 11.376 -3.209 -15.798 1.00 87.88 71 LYS A CA 1
ATOM 528 C C . LYS A 1 71 ? 10.847 -4.545 -15.251 1.00 87.88 71 LYS A C 1
ATOM 530 O O . LYS A 1 71 ? 11.629 -5.455 -14.959 1.00 87.88 71 LYS A O 1
ATOM 535 N N . GLY A 1 72 ? 9.525 -4.677 -15.148 1.00 85.81 72 GLY A N 1
ATOM 536 C CA . GLY A 1 72 ? 8.802 -5.874 -14.744 1.00 85.81 72 GLY A CA 1
ATOM 537 C C . GLY A 1 72 ? 8.766 -6.123 -13.229 1.00 85.81 72 GLY A C 1
ATOM 538 O O . GLY A 1 72 ? 9.518 -5.532 -12.450 1.00 85.81 72 GLY A O 1
ATOM 539 N N . PRO A 1 73 ? 7.953 -7.098 -12.777 1.00 89.38 73 PRO A N 1
ATOM 540 C CA . PRO A 1 73 ? 7.705 -7.355 -11.353 1.00 89.38 73 PRO A CA 1
ATOM 541 C C . PRO A 1 73 ? 8.942 -7.849 -10.584 1.00 89.38 73 PRO A C 1
ATOM 543 O O . PRO A 1 73 ? 8.975 -7.833 -9.355 1.00 89.38 73 PRO A O 1
ATOM 546 N N . GLY A 1 74 ? 9.983 -8.299 -11.292 1.00 91.62 74 GLY A N 1
ATOM 547 C CA . GLY A 1 74 ? 11.260 -8.676 -10.688 1.00 91.62 74 GLY A CA 1
ATOM 548 C C . GLY A 1 74 ? 12.020 -7.497 -10.070 1.00 91.62 74 GLY A C 1
ATOM 549 O O . GLY A 1 74 ? 12.883 -7.732 -9.223 1.00 91.62 74 GLY A O 1
ATOM 550 N N . HIS A 1 75 ? 11.694 -6.267 -10.472 1.00 93.00 75 HIS A N 1
ATOM 551 C CA . HIS A 1 75 ? 12.252 -5.042 -9.914 1.00 93.00 75 HIS A CA 1
ATOM 552 C C . HIS A 1 75 ? 11.652 -4.740 -8.531 1.00 93.00 75 HIS A C 1
ATOM 554 O O . HIS A 1 75 ? 12.379 -4.565 -7.560 1.00 93.00 75 HIS A O 1
ATOM 560 N N . PHE A 1 76 ? 10.329 -4.857 -8.400 1.00 96.12 76 PHE A N 1
ATOM 561 C CA . PHE A 1 76 ? 9.573 -4.546 -7.180 1.00 96.12 76 PHE A CA 1
ATOM 562 C C . PHE A 1 76 ? 9.280 -5.775 -6.303 1.00 96.12 76 PHE A C 1
ATOM 564 O O . PHE A 1 76 ? 8.221 -5.877 -5.681 1.00 96.12 76 PHE A O 1
ATOM 571 N N . LYS A 1 77 ? 10.203 -6.745 -6.240 1.00 96.50 77 LYS A N 1
ATOM 572 C CA . LYS A 1 77 ? 9.962 -8.054 -5.592 1.00 96.50 77 LYS A CA 1
ATOM 573 C C . LYS A 1 77 ? 9.415 -7.950 -4.173 1.00 96.50 77 LYS A C 1
ATOM 575 O O . LYS A 1 77 ? 8.499 -8.692 -3.831 1.00 96.50 77 LYS A O 1
ATOM 580 N N . LYS A 1 78 ? 10.000 -7.080 -3.342 1.00 97.25 78 LYS A N 1
ATOM 581 C CA . LYS A 1 78 ? 9.594 -6.952 -1.940 1.00 97.25 78 LYS A CA 1
ATOM 582 C C . LYS A 1 78 ? 8.223 -6.268 -1.807 1.00 97.25 78 LYS A C 1
ATOM 584 O O . LYS A 1 78 ? 7.353 -6.909 -1.225 1.00 97.25 78 LYS A O 1
ATOM 589 N N . PRO A 1 79 ? 7.977 -5.064 -2.370 1.00 98.19 79 PRO A N 1
ATOM 590 C CA . PRO A 1 79 ? 6.646 -4.454 -2.323 1.00 98.19 79 PRO A CA 1
ATOM 591 C C . PRO A 1 79 ? 5.532 -5.375 -2.830 1.00 98.19 79 PRO A C 1
ATOM 593 O O . PRO A 1 79 ? 4.529 -5.558 -2.146 1.00 98.19 79 PRO A O 1
ATOM 596 N N . LEU A 1 80 ? 5.734 -6.029 -3.979 1.00 98.56 80 LEU A N 1
ATOM 597 C CA . LEU A 1 80 ? 4.742 -6.938 -4.561 1.00 98.56 80 LEU A CA 1
ATOM 598 C C . LEU A 1 80 ? 4.485 -8.172 -3.686 1.00 98.56 80 LEU A C 1
ATOM 600 O O . LEU A 1 80 ? 3.361 -8.672 -3.637 1.00 98.56 80 LEU A O 1
ATOM 604 N N . ALA A 1 81 ? 5.508 -8.689 -3.001 1.00 98.62 81 ALA A N 1
ATOM 605 C CA . ALA A 1 81 ? 5.338 -9.800 -2.069 1.00 98.62 81 ALA A CA 1
ATOM 606 C C . ALA A 1 81 ? 4.561 -9.374 -0.812 1.00 98.62 81 ALA A C 1
ATOM 608 O O . ALA A 1 81 ? 3.653 -10.092 -0.393 1.00 98.62 81 ALA A O 1
ATOM 609 N N . ASP A 1 82 ? 4.873 -8.205 -0.248 1.00 98.75 82 ASP A N 1
ATOM 610 C CA . ASP A 1 82 ? 4.198 -7.678 0.942 1.00 98.75 82 ASP A CA 1
ATOM 611 C C . ASP A 1 82 ? 2.715 -7.370 0.654 1.00 98.75 82 ASP A C 1
ATOM 613 O O . ASP A 1 82 ? 1.838 -7.760 1.431 1.00 98.75 82 ASP A O 1
ATOM 617 N N . MET A 1 83 ? 2.414 -6.754 -0.499 1.00 98.75 83 MET A N 1
ATOM 618 C CA . MET A 1 83 ? 1.034 -6.510 -0.944 1.00 98.75 83 MET A CA 1
ATOM 619 C C . MET A 1 83 ? 0.287 -7.810 -1.210 1.00 98.75 83 MET A C 1
ATOM 621 O O . MET A 1 83 ? -0.854 -7.950 -0.779 1.00 98.75 83 MET A O 1
ATOM 625 N N . LYS A 1 84 ? 0.934 -8.810 -1.821 1.00 98.56 84 LYS A N 1
ATOM 626 C CA . LYS A 1 84 ? 0.314 -10.126 -2.005 1.00 98.56 84 LYS A CA 1
ATOM 627 C C . LYS A 1 84 ? -0.086 -10.755 -0.666 1.00 98.56 84 LYS A C 1
ATOM 629 O O . LYS A 1 84 ? -1.205 -11.243 -0.542 1.00 98.56 84 LYS A O 1
ATOM 634 N N . VAL A 1 85 ? 0.798 -10.745 0.334 1.00 98.62 85 VAL A N 1
ATOM 635 C CA . VAL A 1 85 ? 0.491 -11.297 1.667 1.00 98.62 85 VAL A CA 1
ATOM 636 C C . VAL A 1 85 ? -0.689 -10.565 2.309 1.00 98.62 85 VAL A C 1
ATOM 638 O O . VAL A 1 85 ? -1.545 -11.208 2.918 1.00 98.62 85 VAL A O 1
ATOM 641 N N . LEU A 1 86 ? -0.756 -9.238 2.167 1.00 98.62 86 LEU A N 1
ATOM 642 C CA . LEU A 1 86 ? -1.898 -8.457 2.636 1.00 98.62 86 LEU A CA 1
ATOM 643 C C . LEU A 1 86 ? -3.187 -8.849 1.896 1.00 98.62 86 LEU A C 1
ATOM 645 O O . LEU A 1 86 ? -4.183 -9.171 2.539 1.00 98.62 86 LEU A O 1
ATOM 649 N N . PHE A 1 87 ? -3.178 -8.859 0.564 1.00 98.56 87 PHE A N 1
ATOM 650 C CA . PHE A 1 87 ? -4.370 -9.143 -0.238 1.00 98.56 87 PHE A CA 1
ATOM 651 C C . PHE A 1 87 ? -4.864 -10.584 -0.084 1.00 98.56 87 PHE A C 1
ATOM 653 O O . PHE A 1 87 ? -6.072 -10.795 -0.039 1.00 98.56 87 PHE A O 1
ATOM 660 N N . ASP A 1 88 ? -3.975 -11.559 0.123 1.00 98.38 88 ASP A N 1
ATOM 661 C CA . ASP A 1 88 ? -4.361 -12.937 0.457 1.00 98.38 88 ASP A CA 1
ATOM 662 C C . ASP A 1 88 ? -5.124 -13.010 1.798 1.00 98.38 88 ASP A C 1
ATOM 664 O O . ASP A 1 88 ? -6.030 -13.829 1.955 1.00 98.38 88 ASP A O 1
ATOM 668 N N . LYS A 1 89 ? -4.778 -12.156 2.775 1.00 97.38 89 LYS A N 1
ATOM 669 C CA . LYS A 1 89 ? -5.493 -12.067 4.061 1.00 97.38 89 LYS A CA 1
ATOM 670 C C . LYS A 1 89 ? -6.833 -11.348 3.932 1.00 97.38 89 LYS A C 1
ATOM 672 O O . LYS A 1 89 ? -7.802 -11.758 4.569 1.00 97.38 89 LYS A O 1
ATOM 677 N N . LEU A 1 90 ? -6.871 -10.263 3.157 1.00 97.00 90 LEU A N 1
ATOM 678 C CA . LEU A 1 90 ? -8.075 -9.454 2.982 1.00 97.00 90 LEU A CA 1
ATOM 679 C C . LEU A 1 90 ? -9.109 -10.145 2.083 1.00 97.00 90 LEU A C 1
ATOM 681 O O . LEU A 1 90 ? -10.306 -9.979 2.307 1.00 97.00 90 LEU A O 1
ATOM 685 N N . GLY A 1 91 ? -8.678 -10.908 1.078 1.00 96.31 91 GLY A N 1
ATOM 686 C CA . GLY A 1 91 ? -9.566 -11.412 0.030 1.00 96.31 91 GLY A CA 1
ATOM 687 C C . GLY A 1 91 ? -10.280 -10.262 -0.687 1.00 96.31 91 GLY A C 1
ATOM 688 O O . GLY A 1 91 ? -9.694 -9.197 -0.892 1.00 96.31 91 GLY A O 1
ATOM 689 N N . ASP A 1 92 ? -11.561 -10.447 -1.005 1.00 95.06 92 ASP A N 1
ATOM 690 C CA . ASP A 1 92 ? -12.396 -9.446 -1.693 1.00 95.06 92 ASP A CA 1
ATOM 691 C C . ASP A 1 92 ? -13.295 -8.636 -0.744 1.00 95.06 92 ASP A C 1
ATOM 693 O O . ASP A 1 92 ? -13.960 -7.691 -1.167 1.00 95.06 92 ASP A O 1
ATOM 697 N N . ASP A 1 93 ? -13.324 -8.976 0.548 1.00 94.44 93 ASP A N 1
ATOM 698 C CA . ASP A 1 93 ? -14.147 -8.265 1.527 1.00 94.44 93 ASP A CA 1
ATOM 699 C C . ASP A 1 93 ? -13.539 -6.884 1.823 1.00 94.44 93 ASP A C 1
ATOM 701 O O . ASP A 1 93 ? -12.362 -6.743 2.168 1.00 94.44 93 ASP A O 1
ATOM 705 N N . ARG A 1 94 ? -14.340 -5.840 1.617 1.00 91.62 94 ARG A N 1
ATOM 706 C CA . ARG A 1 94 ? -13.986 -4.433 1.864 1.00 91.62 94 ARG A CA 1
ATOM 707 C C . ARG A 1 94 ? -14.940 -3.775 2.860 1.00 91.62 94 ARG A C 1
ATOM 709 O O . ARG A 1 94 ? -15.015 -2.552 2.922 1.00 91.62 94 ARG A O 1
ATOM 716 N N . SER A 1 95 ? -15.699 -4.571 3.613 1.00 93.31 95 SER A N 1
ATOM 717 C CA . SER A 1 95 ? -16.539 -4.071 4.697 1.00 93.31 95 SER A CA 1
ATOM 718 C C . SER A 1 95 ? -15.687 -3.478 5.820 1.00 93.31 95 SER A C 1
ATOM 720 O O . SER A 1 95 ? -14.565 -3.918 6.073 1.00 93.31 95 SER A O 1
ATOM 722 N N . GLU A 1 96 ? -16.236 -2.481 6.512 1.00 92.56 96 GLU A N 1
ATOM 723 C CA . GLU A 1 96 ? -15.573 -1.782 7.620 1.00 92.56 96 GLU A CA 1
ATOM 724 C C . GLU A 1 96 ? -15.033 -2.752 8.674 1.00 92.56 96 GLU A C 1
ATOM 726 O O . GLU A 1 96 ? -13.831 -2.777 8.923 1.00 92.56 96 GLU A O 1
ATOM 731 N N . ALA A 1 97 ? -15.892 -3.620 9.214 1.00 94.69 97 ALA A N 1
ATOM 732 C CA . ALA A 1 97 ? -15.507 -4.573 10.253 1.00 94.69 97 ALA A CA 1
ATOM 733 C C . ALA A 1 97 ? -14.361 -5.504 9.815 1.00 94.69 97 ALA A C 1
ATOM 735 O O . ALA A 1 97 ? -13.532 -5.903 10.636 1.00 94.69 97 ALA A O 1
ATOM 736 N N . HIS A 1 98 ? -14.302 -5.857 8.527 1.00 96.00 98 HIS A N 1
ATOM 737 C CA . HIS A 1 98 ? -13.228 -6.685 7.992 1.00 96.00 98 HIS A CA 1
ATOM 738 C C . HIS A 1 98 ? -11.928 -5.899 7.826 1.00 96.00 98 HIS A C 1
ATOM 740 O O . HIS A 1 98 ? -10.881 -6.373 8.256 1.00 96.00 98 HIS A O 1
ATOM 746 N N . LEU A 1 99 ? -11.973 -4.689 7.266 1.00 96.44 99 LEU A N 1
ATOM 747 C CA . LEU A 1 99 ? -10.778 -3.855 7.125 1.00 96.44 99 LEU A CA 1
ATOM 748 C C . LEU A 1 99 ? -10.188 -3.482 8.491 1.00 96.44 99 LEU A C 1
ATOM 750 O O . LEU A 1 99 ? -8.980 -3.595 8.687 1.00 96.44 99 LEU A O 1
ATOM 754 N N . GLU A 1 100 ? -11.025 -3.112 9.459 1.00 96.06 100 GLU A N 1
ATOM 755 C CA . GLU A 1 100 ? -10.589 -2.780 10.819 1.00 96.06 100 GLU A CA 1
ATOM 756 C C . GLU A 1 100 ? -9.921 -3.956 11.531 1.00 96.06 100 GLU A C 1
ATOM 758 O O . GLU A 1 100 ? -8.916 -3.777 12.222 1.00 96.06 100 GLU A O 1
ATOM 763 N N . LYS A 1 101 ? -10.419 -5.180 11.317 1.00 96.50 101 LYS A N 1
ATOM 764 C CA . LYS A 1 101 ? -9.793 -6.403 11.836 1.00 96.50 101 LYS A CA 1
ATOM 765 C C . LYS A 1 101 ? -8.339 -6.558 11.367 1.00 96.50 101 LYS A C 1
ATOM 767 O O . LYS A 1 101 ? -7.538 -7.127 12.104 1.00 96.50 101 LYS A O 1
ATOM 772 N N . TY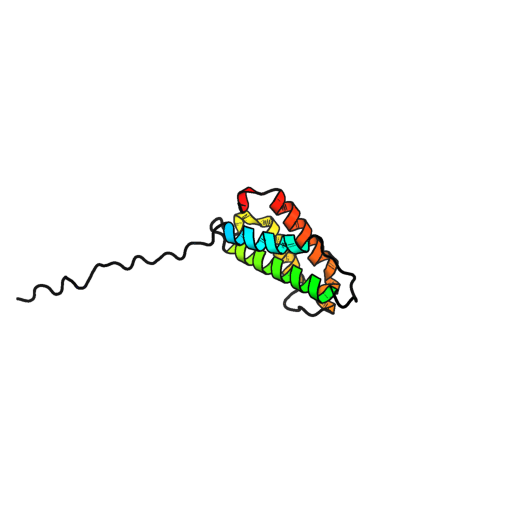R A 1 102 ? -8.005 -6.058 10.177 1.00 97.50 102 TYR A N 1
ATOM 773 C CA . TYR A 1 102 ? -6.660 -6.092 9.592 1.00 97.50 102 TYR A CA 1
ATOM 774 C C . TYR A 1 102 ? -5.970 -4.718 9.597 1.00 97.50 102 TYR A C 1
ATOM 776 O O . TYR A 1 102 ? -5.025 -4.505 8.836 1.00 97.50 102 TYR A O 1
ATOM 784 N N . PHE A 1 103 ? -6.407 -3.786 10.456 1.00 97.25 103 PHE A N 1
ATOM 785 C CA . PHE A 1 103 ? -5.857 -2.428 10.550 1.00 97.25 103 PHE A CA 1
ATOM 786 C C . PHE A 1 103 ? -4.322 -2.422 10.603 1.00 97.25 103 PHE A C 1
ATOM 788 O O . PHE A 1 103 ? -3.671 -1.729 9.821 1.00 97.25 103 PHE A O 1
ATOM 795 N N . SER A 1 104 ? -3.733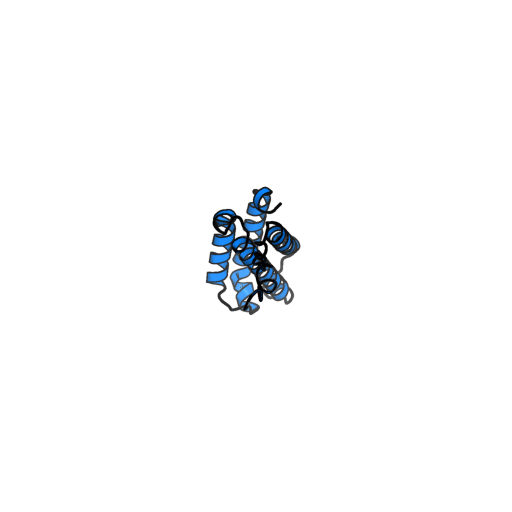 -3.217 11.505 1.00 97.19 104 SER A N 1
ATOM 796 C CA . SER A 1 104 ? -2.281 -3.245 11.704 1.00 97.19 104 SER A CA 1
ATOM 797 C C . SER A 1 104 ? -1.534 -3.776 10.485 1.00 97.19 104 SER A C 1
ATOM 799 O O . SER A 1 104 ? -0.474 -3.252 10.155 1.00 97.19 104 SER A O 1
ATOM 801 N N . GLU A 1 105 ? -2.071 -4.781 9.794 1.00 98.44 105 GLU A N 1
ATOM 802 C CA . GLU A 1 105 ? -1.492 -5.262 8.543 1.00 98.44 105 GLU A CA 1
ATOM 803 C C . GLU A 1 105 ? -1.592 -4.243 7.410 1.00 98.44 105 GLU A C 1
ATOM 805 O O . GLU A 1 105 ? -0.607 -4.042 6.707 1.00 98.44 105 GLU A O 1
ATOM 810 N N . ILE A 1 106 ? -2.738 -3.579 7.240 1.00 98.44 106 ILE A N 1
ATOM 811 C CA . ILE A 1 106 ? -2.929 -2.571 6.186 1.00 98.44 106 ILE A CA 1
ATOM 812 C C . ILE A 1 106 ? -1.942 -1.413 6.382 1.00 98.44 106 ILE A C 1
ATOM 814 O O . ILE A 1 106 ? -1.191 -1.064 5.468 1.00 98.44 106 ILE A O 1
ATOM 818 N N . VAL A 1 107 ? -1.906 -0.845 7.591 1.00 98.25 107 VAL A N 1
ATOM 819 C CA . VAL A 1 107 ? -1.022 0.278 7.932 1.00 98.25 107 VAL A CA 1
ATOM 820 C C . VAL A 1 107 ? 0.448 -0.146 7.891 1.00 98.25 107 VAL A C 1
ATOM 822 O O . VAL A 1 107 ? 1.276 0.558 7.317 1.00 98.25 107 VAL A O 1
ATOM 825 N N . GLY A 1 108 ? 0.777 -1.324 8.427 1.00 98.38 108 GLY A N 1
ATOM 826 C CA . GLY A 1 108 ? 2.142 -1.846 8.423 1.00 98.38 108 GLY A CA 1
ATOM 827 C C . GLY A 1 108 ? 2.686 -2.097 7.016 1.00 98.38 108 GLY A C 1
ATOM 828 O O . GLY A 1 108 ? 3.835 -1.754 6.736 1.00 98.38 108 GLY A O 1
ATOM 829 N N . THR A 1 109 ? 1.868 -2.639 6.109 1.00 98.81 109 THR A N 1
ATOM 830 C CA . THR A 1 109 ? 2.253 -2.830 4.703 1.00 98.81 109 THR A CA 1
ATOM 831 C C . THR A 1 109 ? 2.457 -1.492 3.997 1.00 98.81 109 THR A C 1
ATOM 833 O O . THR A 1 109 ? 3.483 -1.319 3.339 1.00 98.81 109 THR A O 1
ATOM 836 N N . ARG A 1 110 ? 1.549 -0.519 4.175 1.00 98.75 110 ARG A N 1
ATOM 837 C CA . ARG A 1 110 ? 1.716 0.848 3.648 1.00 98.75 110 ARG A CA 1
ATOM 838 C C . ARG A 1 110 ? 3.049 1.455 4.081 1.00 98.75 110 ARG A C 1
ATOM 840 O O . ARG A 1 110 ? 3.815 1.924 3.240 1.00 98.75 110 ARG A O 1
ATOM 847 N N . ASP A 1 111 ? 3.324 1.437 5.381 1.00 98.62 111 ASP A N 1
ATOM 848 C CA . ASP A 1 111 ? 4.512 2.077 5.944 1.00 98.62 111 ASP A CA 1
ATOM 849 C C . ASP A 1 111 ? 5.791 1.364 5.486 1.00 98.62 111 ASP A C 1
ATOM 851 O O . ASP A 1 111 ? 6.749 2.015 5.065 1.00 98.62 111 ASP A O 1
ATOM 855 N N . GLY A 1 112 ? 5.787 0.028 5.484 1.00 98.56 112 GLY A N 1
ATOM 856 C CA . GLY A 1 112 ? 6.913 -0.782 5.023 1.00 98.56 112 GLY A CA 1
ATOM 857 C C . GLY A 1 112 ? 7.227 -0.601 3.536 1.00 98.56 112 GLY A C 1
ATOM 858 O O . GLY A 1 112 ? 8.401 -0.559 3.160 1.00 98.56 112 GLY A O 1
ATOM 859 N N . ILE A 1 113 ? 6.202 -0.456 2.693 1.00 98.44 113 ILE A N 1
ATOM 860 C CA . ILE A 1 113 ? 6.376 -0.135 1.271 1.00 98.44 113 ILE A CA 1
ATOM 861 C C . ILE A 1 113 ? 6.909 1.280 1.106 1.00 98.44 113 ILE A C 1
ATOM 863 O O . ILE A 1 113 ? 7.849 1.466 0.340 1.00 98.44 113 ILE A O 1
ATOM 867 N N . ASN A 1 114 ? 6.385 2.264 1.845 1.00 98.31 114 ASN A N 1
ATOM 868 C CA . ASN A 1 114 ? 6.928 3.619 1.804 1.00 98.31 114 ASN A CA 1
ATOM 869 C C . ASN A 1 114 ? 8.412 3.648 2.178 1.00 98.31 114 ASN A C 1
ATOM 871 O O . ASN A 1 114 ? 9.193 4.243 1.445 1.00 98.31 114 ASN A O 1
ATOM 875 N N . THR A 1 115 ? 8.822 2.977 3.257 1.00 98.31 115 THR A N 1
ATOM 876 C CA . THR A 1 115 ? 10.244 2.877 3.613 1.00 98.31 115 THR A CA 1
ATOM 877 C C . THR A 1 115 ? 11.057 2.258 2.481 1.00 98.31 115 THR A C 1
ATOM 879 O O . THR A 1 115 ? 12.054 2.839 2.067 1.00 98.31 115 THR A O 1
ATOM 882 N N . TRP A 1 116 ? 10.608 1.128 1.928 1.00 97.81 116 TRP A N 1
ATOM 883 C CA . TRP A 1 116 ? 11.337 0.471 0.846 1.00 97.81 116 TRP A CA 1
ATOM 884 C C . TRP A 1 116 ? 11.464 1.364 -0.391 1.00 97.81 116 TRP A C 1
ATOM 886 O O . TRP A 1 116 ? 12.559 1.514 -0.916 1.00 97.81 116 TRP A O 1
ATOM 896 N N . MET A 1 117 ? 10.374 1.997 -0.827 1.00 96.81 117 MET A N 1
ATOM 897 C CA . MET A 1 117 ? 10.382 2.895 -1.983 1.00 96.81 117 MET A CA 1
ATOM 898 C C . MET A 1 117 ? 11.307 4.093 -1.746 1.00 96.81 117 MET A C 1
ATOM 900 O O . MET A 1 117 ? 12.087 4.447 -2.621 1.00 96.81 117 MET A O 1
ATOM 904 N N . GLN A 1 118 ? 11.308 4.687 -0.549 1.00 96.19 118 GLN A N 1
ATOM 905 C CA . GLN A 1 118 ? 12.227 5.788 -0.230 1.00 96.19 118 GLN A CA 1
ATOM 906 C C . GLN A 1 118 ? 13.707 5.368 -0.268 1.00 96.19 118 GLN A C 1
ATOM 908 O O . GLN A 1 118 ? 14.552 6.187 -0.629 1.00 96.19 118 GLN A O 1
ATOM 913 N N . ASP A 1 119 ? 14.014 4.101 0.026 1.00 97.06 119 ASP A N 1
ATOM 914 C CA . ASP A 1 119 ? 15.363 3.532 -0.098 1.00 97.06 119 ASP A CA 1
ATOM 915 C C . ASP A 1 119 ? 15.745 3.174 -1.551 1.00 97.06 119 ASP A C 1
ATOM 917 O O . ASP A 1 119 ? 16.922 2.941 -1.829 1.00 97.06 119 ASP A O 1
ATOM 921 N N . HIS A 1 120 ? 14.781 3.160 -2.486 1.00 94.56 120 HIS A N 1
ATOM 922 C CA . HIS A 1 120 ? 14.983 2.818 -3.904 1.00 94.56 120 HIS A CA 1
ATOM 923 C C . HIS A 1 120 ? 14.463 3.916 -4.863 1.00 94.56 120 HIS A C 1
ATOM 925 O O . HIS A 1 120 ? 13.588 3.657 -5.691 1.00 94.56 120 HIS A O 1
ATOM 931 N N . PRO A 1 121 ? 14.986 5.160 -4.795 1.00 91.50 121 PRO A N 1
ATOM 932 C CA . PRO A 1 121 ? 14.528 6.277 -5.620 1.00 91.50 121 PRO A CA 1
ATOM 933 C C . PRO A 1 121 ? 14.492 6.022 -7.123 1.00 91.50 121 PRO A C 1
ATOM 935 O O . PRO A 1 121 ? 13.557 6.462 -7.786 1.00 91.50 121 PRO A O 1
ATOM 938 N N . ASP A 1 122 ? 15.532 5.363 -7.633 1.00 88.44 122 ASP A N 1
ATOM 939 C CA . ASP A 1 122 ? 15.798 5.175 -9.064 1.00 88.44 122 ASP A CA 1
ATOM 940 C C . ASP A 1 122 ? 14.852 4.143 -9.698 1.00 88.44 122 ASP A C 1
ATOM 942 O O . ASP A 1 122 ? 14.786 3.984 -10.923 1.00 88.44 122 ASP A O 1
ATOM 946 N N . ASP A 1 123 ? 14.095 3.432 -8.862 1.00 85.38 123 ASP A N 1
ATOM 947 C CA . ASP A 1 123 ? 13.175 2.408 -9.323 1.00 85.38 123 ASP A CA 1
ATOM 948 C C . ASP A 1 123 ? 11.925 3.031 -9.963 1.00 85.38 123 ASP A C 1
ATOM 950 O O . ASP A 1 123 ? 11.364 2.444 -10.889 1.00 85.38 123 ASP A O 1
ATOM 954 N N . TYR A 1 124 ? 11.562 4.253 -9.554 1.00 84.19 124 TYR A N 1
ATOM 955 C CA . TYR A 1 124 ? 10.332 4.949 -9.950 1.00 84.19 124 TYR A CA 1
ATOM 956 C C . TYR A 1 124 ? 10.512 6.454 -10.249 1.00 84.19 124 TYR A C 1
ATOM 958 O O . TYR A 1 124 ? 9.521 7.170 -10.369 1.00 84.19 124 TYR A O 1
ATOM 966 N N . ARG A 1 125 ? 11.744 6.967 -10.331 1.00 83.50 125 ARG A N 1
ATOM 967 C CA . ARG A 1 125 ? 12.035 8.362 -10.719 1.00 83.50 125 ARG A CA 1
ATOM 968 C C . ARG A 1 125 ? 12.492 8.499 -12.164 1.00 83.50 125 ARG A C 1
ATOM 970 O O . ARG A 1 125 ? 13.013 7.510 -12.726 1.00 83.50 125 ARG A O 1
#

pLDDT: mean 87.42, std 17.63, range [40.75, 98.81]